Protein AF-A0A3D1QW12-F1 (afdb_monomer)

Sequence (58 aa):
MNDKPLRVLVAMGTRPEVIKMAPVVRALRQRPADFQTIVCATAQHRQMLDQALEVFDL

Foldseek 3Di:
DDQAADEDEAEEEALVSLVVCLVVLVVQVVCRSRYDYDYHYPPPPPPSVVVSCVVSVD

Solvent-accessible surface area (backbone atoms only — not comparable to full-atom values): 3420 Å² total; per-residue (Å²): 129,82,94,63,45,46,76,42,78,48,76,41,36,39,40,73,47,43,70,67,42,47,66,56,53,52,59,40,61,74,36,59,80,60,26,44,69,42,83,45,74,72,50,78,40,51,75,59,27,51,58,41,30,63,77,64,77,104

Structure (mmCIF, N/CA/C/O backbone):
data_AF-A0A3D1QW12-F1
#
_entry.id   AF-A0A3D1QW12-F1
#
loop_
_atom_site.group_PDB
_atom_site.id
_atom_site.type_symbol
_atom_site.label_atom_id
_atom_site.label_alt_id
_atom_site.label_comp_id
_atom_site.label_asym_id
_atom_site.label_entity_id
_atom_site.label_seq_id
_atom_site.pdbx_PDB_ins_code
_atom_site.Cartn_x
_atom_site.Cartn_y
_atom_site.Cartn_z
_atom_site.occupancy
_atom_site.B_iso_or_equiv
_atom_site.auth_seq_id
_atom_site.auth_comp_id
_atom_site.auth_asym_id
_atom_site.auth_atom_id
_atom_site.pdbx_PDB_model_num
ATOM 1 N N . MET A 1 1 ? 16.759 -20.026 -14.893 1.00 52.88 1 MET A N 1
ATOM 2 C CA . MET A 1 1 ? 16.458 -18.859 -14.031 1.00 52.88 1 MET A CA 1
ATOM 3 C C . MET A 1 1 ? 14.945 -18.756 -13.954 1.00 52.88 1 MET A C 1
ATOM 5 O O . MET A 1 1 ? 14.304 -19.098 -14.931 1.00 52.88 1 MET A O 1
ATOM 9 N N . ASN A 1 2 ? 14.374 -18.475 -12.785 1.00 59.34 2 ASN A N 1
ATOM 10 C CA . ASN A 1 2 ? 12.951 -18.701 -12.514 1.00 59.34 2 ASN A CA 1
ATOM 11 C C . ASN A 1 2 ? 12.070 -17.761 -13.372 1.00 59.34 2 ASN A C 1
ATOM 13 O O . ASN A 1 2 ? 12.058 -16.565 -13.113 1.00 59.34 2 ASN A O 1
ATOM 17 N N . ASP A 1 3 ? 11.329 -18.290 -14.354 1.00 78.19 3 ASP A N 1
ATOM 18 C CA . ASP A 1 3 ? 10.470 -17.535 -15.299 1.00 78.19 3 ASP A CA 1
ATOM 19 C C . ASP A 1 3 ? 9.208 -16.908 -14.663 1.00 78.19 3 ASP A C 1
ATOM 21 O O . ASP A 1 3 ? 8.259 -16.545 -15.357 1.00 78.19 3 ASP A O 1
ATOM 25 N N . LYS A 1 4 ? 9.134 -16.820 -13.330 1.00 88.00 4 LYS A N 1
ATOM 26 C CA . LYS A 1 4 ? 7.951 -16.316 -12.619 1.00 88.00 4 LYS A CA 1
ATOM 27 C C . LYS A 1 4 ? 8.260 -15.020 -11.872 1.00 88.00 4 LYS A C 1
ATOM 29 O O . LYS A 1 4 ? 9.272 -14.983 -11.168 1.00 88.00 4 LYS A O 1
ATOM 34 N N . PRO A 1 5 ? 7.358 -14.019 -11.939 1.00 94.5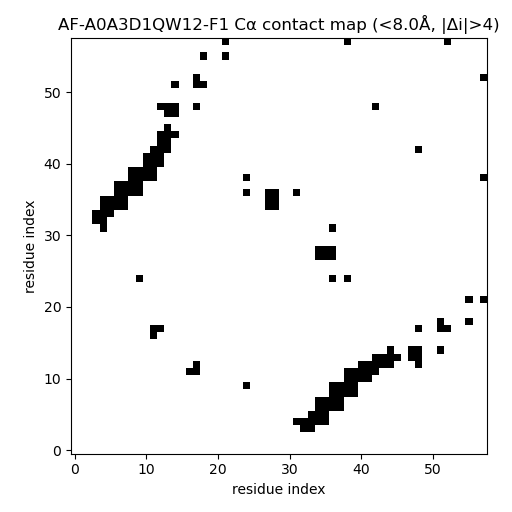6 5 PRO A N 1
ATOM 35 C CA . PRO A 1 5 ? 7.516 -12.773 -11.202 1.00 94.56 5 PRO A CA 1
ATOM 36 C C . PRO 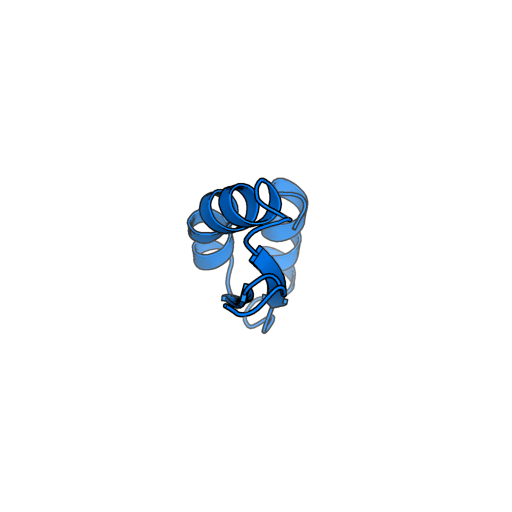A 1 5 ? 7.603 -13.044 -9.697 1.00 94.56 5 PRO A C 1
ATOM 38 O O . PRO A 1 5 ? 6.928 -13.933 -9.158 1.00 94.56 5 PRO A O 1
ATOM 41 N N . LEU A 1 6 ? 8.435 -12.269 -9.004 1.00 97.25 6 LEU A N 1
ATOM 42 C CA . LEU A 1 6 ? 8.612 -12.372 -7.564 1.00 97.25 6 LEU A CA 1
ATOM 43 C C . LEU A 1 6 ? 7.316 -11.967 -6.860 1.00 97.25 6 LEU A C 1
ATOM 45 O O . LEU A 1 6 ? 6.789 -10.875 -7.067 1.00 97.25 6 LEU A O 1
ATOM 49 N N . ARG A 1 7 ? 6.809 -12.832 -5.984 1.00 97.62 7 ARG A N 1
ATOM 50 C CA . ARG A 1 7 ? 5.644 -12.502 -5.161 1.00 97.62 7 ARG A CA 1
ATOM 51 C C . ARG A 1 7 ? 6.058 -11.600 -4.010 1.00 97.62 7 ARG A C 1
ATOM 53 O O . ARG A 1 7 ? 6.885 -11.993 -3.192 1.00 97.62 7 ARG A O 1
ATOM 60 N N . VAL A 1 8 ? 5.452 -10.419 -3.936 1.00 98.12 8 VAL A N 1
ATOM 61 C CA . VAL A 1 8 ? 5.720 -9.419 -2.897 1.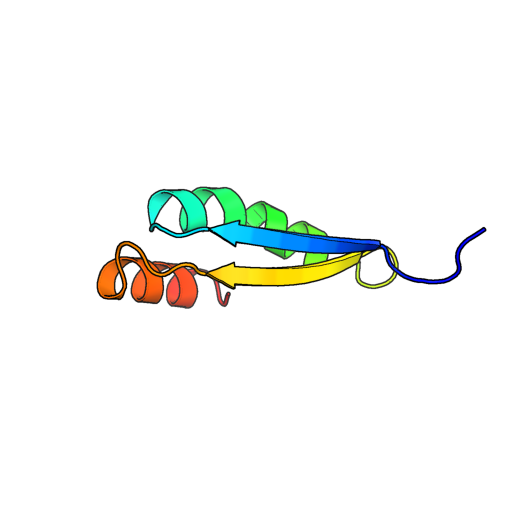00 98.12 8 VAL A CA 1
ATOM 62 C C . VAL A 1 8 ? 4.426 -9.123 -2.151 1.00 98.12 8 VAL A C 1
ATOM 64 O O . VAL A 1 8 ? 3.479 -8.606 -2.740 1.00 98.12 8 VAL A O 1
ATOM 67 N N . LEU A 1 9 ? 4.395 -9.445 -0.858 1.00 98.06 9 LEU A N 1
ATOM 68 C CA . LEU A 1 9 ? 3.305 -9.089 0.046 1.00 98.06 9 LEU A CA 1
ATOM 69 C C . LEU A 1 9 ? 3.646 -7.779 0.761 1.00 98.06 9 LEU A C 1
ATOM 71 O O . LEU A 1 9 ? 4.629 -7.713 1.496 1.00 98.06 9 LEU A O 1
ATOM 75 N N . VAL A 1 10 ? 2.818 -6.757 0.576 1.00 97.56 10 VAL A N 1
ATOM 76 C CA . VAL A 1 10 ? 2.907 -5.487 1.299 1.00 97.56 10 VAL A CA 1
ATOM 77 C C . VAL A 1 10 ? 1.848 -5.489 2.394 1.00 97.56 10 VAL A C 1
ATOM 79 O O . VAL A 1 10 ? 0.655 -5.432 2.101 1.00 97.56 10 VAL A O 1
ATOM 82 N N . ALA A 1 11 ? 2.286 -5.597 3.648 1.00 95.62 11 ALA A N 1
ATOM 83 C CA . ALA A 1 11 ? 1.416 -5.604 4.819 1.00 95.62 11 ALA A CA 1
ATOM 84 C C . ALA A 1 11 ? 1.383 -4.223 5.488 1.00 95.62 11 AL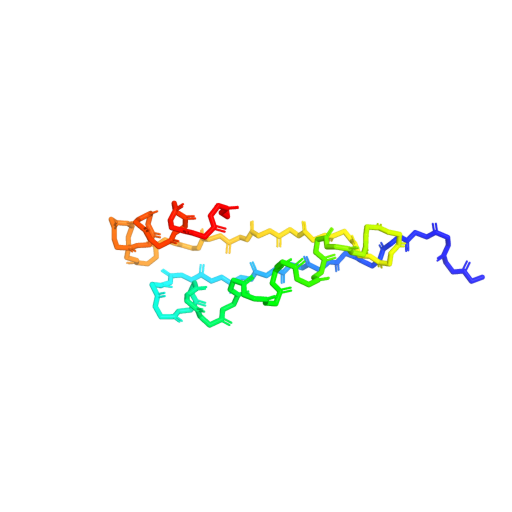A A C 1
ATOM 86 O O . ALA A 1 11 ? 2.426 -3.605 5.694 1.00 95.62 11 ALA A O 1
ATOM 87 N N . MET A 1 12 ? 0.185 -3.744 5.819 1.00 94.12 12 MET A N 1
ATOM 88 C CA . MET A 1 12 ? -0.052 -2.408 6.382 1.00 94.12 12 MET A CA 1
ATOM 89 C C . MET A 1 12 ? -1.362 -2.397 7.183 1.00 94.12 12 MET A C 1
ATOM 91 O O . MET A 1 12 ? -2.304 -3.096 6.837 1.00 94.12 12 MET A O 1
ATOM 95 N N . GLY A 1 13 ? -1.447 -1.650 8.280 1.00 91.00 13 GLY A N 1
ATOM 96 C CA . GLY A 1 13 ? -2.589 -1.682 9.207 1.00 91.00 13 GLY A CA 1
ATOM 97 C C . GLY A 1 13 ? -3.183 -0.321 9.556 1.00 91.00 13 GLY A C 1
ATOM 98 O O . GLY A 1 13 ? -4.277 -0.249 10.123 1.00 91.00 13 GLY A O 1
ATOM 99 N N . THR A 1 14 ? -2.482 0.759 9.217 1.00 90.88 14 THR A N 1
ATOM 100 C CA . THR A 1 14 ? -2.779 2.123 9.657 1.00 90.88 14 THR A CA 1
ATOM 101 C C . THR A 1 14 ? -2.62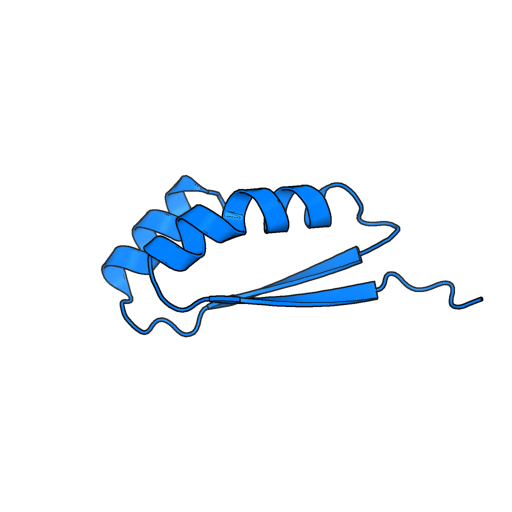9 3.138 8.523 1.00 90.88 14 THR A C 1
ATOM 103 O O . THR A 1 14 ? -1.894 2.937 7.558 1.00 90.88 14 THR A O 1
ATOM 106 N N . ARG A 1 15 ? -3.287 4.293 8.661 1.00 92.75 15 ARG A N 1
ATOM 107 C CA . ARG A 1 15 ? -3.194 5.401 7.697 1.00 92.75 15 ARG A CA 1
ATOM 108 C C . ARG A 1 15 ? -1.754 5.887 7.433 1.00 92.75 15 ARG A C 1
ATOM 110 O O . ARG A 1 15 ? -1.417 6.056 6.262 1.00 92.75 15 ARG A O 1
ATOM 117 N N . PRO A 1 16 ? -0.878 6.097 8.441 1.00 94.19 16 PRO A N 1
ATOM 118 C CA . PRO A 1 16 ? 0.511 6.485 8.180 1.00 94.19 16 PRO A CA 1
ATOM 119 C C . PRO A 1 16 ? 1.297 5.452 7.365 1.00 94.19 16 PRO A C 1
ATOM 121 O O . PRO A 1 16 ? 2.154 5.837 6.571 1.00 94.19 16 PRO A O 1
ATOM 124 N N . GLU A 1 17 ? 1.009 4.160 7.539 1.00 95.62 17 GLU A N 1
ATOM 125 C CA . GLU A 1 17 ? 1.629 3.098 6.740 1.00 95.62 17 GLU A CA 1
ATOM 126 C C . GLU A 1 17 ? 1.146 3.151 5.291 1.00 95.62 17 GLU A C 1
ATOM 128 O O . GLU A 1 17 ? 1.981 3.113 4.393 1.00 95.62 17 GLU A O 1
ATOM 133 N N . VAL A 1 18 ? -0.160 3.344 5.049 1.00 95.38 18 VAL A N 1
ATOM 134 C CA . VAL A 1 18 ? -0.712 3.529 3.690 1.00 95.38 18 VAL A CA 1
ATOM 135 C C . VAL A 1 18 ? -0.016 4.678 2.968 1.00 95.38 18 VAL A C 1
ATOM 137 O O . VAL A 1 18 ? 0.486 4.498 1.863 1.00 95.38 18 VAL A O 1
ATOM 140 N N . ILE A 1 19 ? 0.066 5.846 3.616 1.00 95.44 19 ILE A N 1
ATOM 141 C CA . ILE A 1 19 ? 0.656 7.060 3.031 1.00 95.44 19 ILE A CA 1
ATOM 142 C C . ILE A 1 19 ? 2.114 6.816 2.618 1.00 95.44 19 ILE A C 1
ATOM 144 O O . ILE A 1 19 ? 2.544 7.267 1.558 1.00 95.44 19 ILE A O 1
ATOM 148 N N . LYS A 1 20 ? 2.880 6.092 3.443 1.00 96.31 20 LYS A N 1
ATOM 149 C CA . LYS A 1 20 ? 4.295 5.795 3.176 1.00 96.31 20 LYS A CA 1
ATOM 150 C C . LYS A 1 20 ? 4.485 4.686 2.141 1.00 96.31 20 LYS A C 1
ATOM 152 O O . LYS A 1 20 ? 5.439 4.744 1.370 1.00 96.31 20 LYS A O 1
ATOM 157 N N . MET A 1 21 ? 3.602 3.688 2.121 1.00 97.56 21 MET A N 1
ATOM 158 C CA . MET A 1 21 ? 3.753 2.500 1.277 1.00 97.56 21 MET A CA 1
ATOM 159 C C . MET A 1 21 ? 3.104 2.635 -0.098 1.00 97.56 21 MET A C 1
ATOM 161 O O . MET A 1 21 ? 3.531 1.944 -1.023 1.00 97.56 21 MET A O 1
ATOM 165 N N . ALA A 1 22 ? 2.145 3.543 -0.288 1.00 97.00 22 ALA A N 1
ATOM 166 C CA . ALA A 1 22 ? 1.486 3.731 -1.578 1.00 97.00 22 ALA A CA 1
ATOM 167 C C . ALA A 1 22 ? 2.452 3.986 -2.756 1.00 97.00 22 ALA A C 1
ATOM 169 O O . ALA A 1 22 ? 2.306 3.322 -3.789 1.00 97.00 22 ALA A O 1
ATOM 170 N N . PRO A 1 23 ? 3.497 4.835 -2.633 1.00 97.62 23 PRO A N 1
ATOM 171 C CA . PRO A 1 23 ? 4.477 5.004 -3.707 1.00 97.62 23 PRO A CA 1
ATOM 172 C C . PRO A 1 23 ? 5.239 3.713 -4.044 1.00 97.62 23 PRO A C 1
ATOM 174 O O . PRO A 1 23 ? 5.518 3.455 -5.215 1.00 97.62 23 PRO A O 1
ATOM 177 N N . VAL A 1 24 ? 5.542 2.884 -3.038 1.00 98.00 24 VAL A N 1
ATOM 178 C CA . VAL A 1 24 ? 6.238 1.598 -3.211 1.00 98.00 24 VAL A CA 1
ATOM 179 C C . VAL A 1 24 ? 5.333 0.588 -3.910 1.00 98.00 24 VAL A C 1
ATOM 181 O O . VAL A 1 24 ? 5.753 -0.029 -4.887 1.00 98.00 24 VAL A O 1
ATOM 184 N N . VAL A 1 25 ? 4.076 0.460 -3.472 1.00 98.06 25 VAL A N 1
ATOM 185 C CA . VAL A 1 25 ? 3.090 -0.424 -4.115 1.00 98.06 25 VAL A CA 1
ATOM 186 C C . VAL A 1 25 ? 2.914 -0.050 -5.585 1.00 98.06 25 VAL A C 1
ATOM 188 O O . VAL A 1 25 ? 2.930 -0.928 -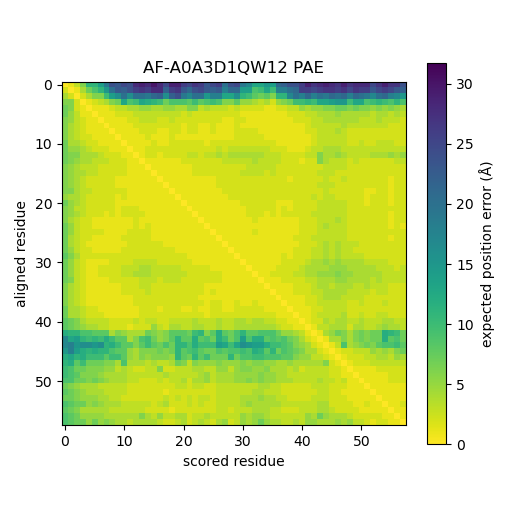6.447 1.00 98.06 25 VAL A O 1
ATOM 191 N N . ARG A 1 26 ? 2.820 1.249 -5.892 1.00 97.81 26 ARG A N 1
ATOM 192 C CA . ARG A 1 26 ? 2.711 1.733 -7.272 1.00 97.81 26 ARG A CA 1
ATOM 193 C C . ARG A 1 26 ? 3.937 1.367 -8.109 1.00 97.81 26 ARG A C 1
ATOM 195 O O . ARG A 1 26 ? 3.776 0.890 -9.227 1.00 97.81 26 ARG A O 1
ATOM 202 N N . ALA A 1 27 ? 5.145 1.546 -7.575 1.00 98.19 27 ALA A N 1
ATOM 203 C CA . ALA A 1 27 ? 6.378 1.193 -8.279 1.00 98.19 27 ALA A CA 1
ATOM 204 C C . ALA A 1 27 ? 6.486 -0.317 -8.564 1.00 98.19 27 ALA A C 1
ATOM 206 O O . ALA A 1 27 ? 6.948 -0.705 -9.636 1.00 98.19 27 ALA A O 1
ATOM 207 N N . LEU A 1 28 ? 6.026 -1.167 -7.639 1.00 98.06 28 LEU A N 1
ATOM 208 C CA . LEU A 1 28 ? 5.984 -2.618 -7.840 1.00 98.06 28 LEU A CA 1
ATOM 209 C C . LEU A 1 28 ? 4.940 -3.011 -8.897 1.00 98.06 28 LEU A C 1
ATOM 211 O O . LEU A 1 28 ? 5.262 -3.748 -9.827 1.00 98.06 28 LEU A O 1
ATOM 215 N N . ARG A 1 29 ? 3.719 -2.457 -8.813 1.00 96.88 29 ARG A N 1
ATOM 216 C CA . ARG A 1 29 ? 2.635 -2.702 -9.786 1.00 96.88 29 ARG A CA 1
ATOM 217 C C . ARG A 1 29 ? 2.998 -2.245 -11.211 1.00 96.88 29 ARG A C 1
ATOM 219 O O . ARG A 1 29 ? 2.489 -2.813 -12.169 1.00 96.88 29 ARG A O 1
ATOM 226 N N . GLN A 1 30 ? 3.901 -1.270 -11.370 1.00 97.81 30 GLN A N 1
ATOM 227 C CA . GLN A 1 30 ? 4.417 -0.820 -12.675 1.00 97.81 30 GLN A CA 1
ATOM 228 C C . GLN A 1 30 ? 5.396 -1.803 -13.342 1.00 97.81 30 GLN A C 1
ATOM 230 O O . GLN A 1 30 ? 5.734 -1.618 -14.510 1.00 97.81 30 GLN A O 1
ATOM 235 N N . ARG A 1 31 ? 5.855 -2.842 -12.634 1.00 97.44 31 ARG A N 1
ATOM 236 C CA . ARG A 1 31 ? 6.797 -3.849 -13.147 1.00 97.44 31 ARG A CA 1
ATOM 237 C C . ARG A 1 31 ? 6.213 -5.266 -13.020 1.00 97.44 31 ARG A C 1
ATOM 239 O O . ARG A 1 31 ? 6.774 -6.098 -12.309 1.00 97.44 31 ARG A O 1
ATOM 246 N N . PRO A 1 32 ? 5.095 -5.574 -13.704 1.00 96.12 32 PRO A N 1
ATOM 247 C CA . PRO A 1 32 ? 4.386 -6.847 -13.543 1.00 96.12 32 PRO A CA 1
ATOM 248 C C . PRO A 1 32 ? 5.170 -8.073 -14.044 1.00 96.12 32 PRO A C 1
ATOM 250 O O . PRO A 1 32 ? 4.889 -9.190 -13.618 1.00 96.12 32 PRO A O 1
ATOM 253 N N . ALA A 1 33 ? 6.155 -7.878 -14.930 1.00 95.75 33 ALA A N 1
ATOM 254 C CA . ALA A 1 33 ? 7.069 -8.941 -15.357 1.00 95.75 33 ALA A CA 1
ATOM 255 C C . ALA A 1 33 ? 8.035 -9.363 -14.234 1.00 95.75 33 ALA A C 1
ATOM 257 O O . ALA A 1 33 ? 8.411 -10.530 -14.150 1.00 95.75 33 ALA A O 1
ATOM 258 N N . ASP A 1 34 ? 8.385 -8.425 -13.349 1.00 96.38 34 ASP A N 1
ATOM 259 C CA . ASP A 1 34 ? 9.328 -8.643 -12.254 1.00 96.38 34 ASP A CA 1
ATOM 260 C C . ASP A 1 34 ? 8.607 -9.004 -10.950 1.00 96.38 34 ASP A C 1
ATOM 262 O O . ASP A 1 34 ? 9.113 -9.809 -10.165 1.00 96.38 34 ASP A O 1
ATOM 266 N N . PHE A 1 35 ? 7.424 -8.422 -10.707 1.00 97.75 35 PHE A N 1
ATOM 267 C CA . PHE A 1 35 ? 6.722 -8.513 -9.429 1.00 97.75 35 PHE A CA 1
ATOM 268 C C . PHE A 1 35 ? 5.238 -8.846 -9.569 1.00 97.75 35 PHE A C 1
ATOM 270 O O . PHE A 1 35 ? 4.474 -8.180 -10.263 1.00 97.75 35 PHE A O 1
ATOM 277 N N . GLN A 1 36 ? 4.802 -9.815 -8.769 1.00 97.69 36 GLN A N 1
ATOM 278 C CA . GLN A 1 36 ? 3.404 -10.035 -8.432 1.00 97.69 36 GLN A CA 1
ATOM 279 C C . GLN A 1 36 ? 3.138 -9.388 -7.066 1.00 97.69 36 GLN A C 1
ATOM 281 O O . GLN A 1 36 ? 3.451 -9.963 -6.021 1.00 97.69 36 GLN A O 1
ATOM 286 N N . THR A 1 37 ? 2.587 -8.174 -7.070 1.00 98.00 37 THR A N 1
ATOM 287 C CA . THR A 1 37 ? 2.329 -7.393 -5.850 1.00 98.00 37 THR A CA 1
ATOM 288 C C . THR A 1 37 ? 0.979 -7.739 -5.233 1.00 98.00 37 THR A C 1
ATOM 290 O O . THR A 1 37 ? -0.051 -7.660 -5.897 1.00 98.00 37 THR A O 1
ATOM 293 N N . ILE A 1 38 ? 0.976 -8.071 -3.945 1.00 97.69 38 ILE A N 1
ATOM 294 C CA . ILE A 1 38 ? -0.217 -8.348 -3.142 1.00 97.69 38 ILE A CA 1
ATOM 295 C C . ILE A 1 38 ? -0.237 -7.340 -1.993 1.00 97.69 38 ILE A C 1
ATOM 297 O O . ILE A 1 38 ? 0.757 -7.202 -1.283 1.00 97.69 38 ILE A O 1
ATOM 301 N N . VAL A 1 39 ? -1.355 -6.645 -1.800 1.00 96.19 39 VAL A N 1
ATOM 302 C CA . VAL A 1 39 ? -1.557 -5.736 -0.662 1.00 96.19 39 VAL A CA 1
ATOM 303 C C . VAL A 1 39 ? -2.416 -6.454 0.374 1.00 96.19 39 VAL A C 1
ATOM 305 O O . VAL A 1 39 ? -3.455 -7.016 0.036 1.00 96.19 39 VAL A O 1
ATOM 308 N N . CYS A 1 40 ? -1.969 -6.466 1.627 1.00 94.81 40 CYS A N 1
ATOM 309 C CA . CYS A 1 40 ? -2.706 -7.023 2.754 1.00 94.81 40 CYS A CA 1
ATOM 310 C C . CYS A 1 40 ? -2.875 -5.949 3.823 1.00 94.81 40 CYS A C 1
ATOM 312 O O . CYS A 1 40 ? -1.894 -5.406 4.337 1.00 94.81 40 CYS A O 1
ATOM 314 N N . ALA A 1 41 ? -4.131 -5.657 4.150 1.00 91.62 41 ALA A N 1
ATOM 315 C CA . ALA A 1 41 ? -4.475 -4.644 5.124 1.00 91.62 41 ALA A CA 1
ATOM 316 C C . ALA A 1 41 ? -5.007 -5.293 6.412 1.00 91.62 41 ALA A C 1
ATOM 318 O O . ALA A 1 41 ? -6.017 -5.991 6.377 1.00 91.62 41 ALA A O 1
ATOM 319 N N . THR A 1 42 ? -4.346 -5.079 7.556 1.00 91.12 42 THR A N 1
ATOM 320 C CA . THR A 1 42 ? -4.756 -5.694 8.841 1.00 91.12 42 THR A CA 1
ATOM 321 C C . THR A 1 42 ? -5.890 -4.943 9.545 1.00 91.12 42 THR A C 1
ATOM 323 O O . THR A 1 42 ? -6.462 -5.459 10.500 1.00 91.12 42 THR A O 1
ATOM 326 N N . ALA A 1 43 ? -6.234 -3.740 9.073 1.00 83.44 43 ALA A N 1
ATOM 327 C CA . ALA A 1 43 ? -7.350 -2.929 9.562 1.00 83.44 43 ALA A CA 1
ATOM 328 C C . ALA A 1 43 ? -7.351 -2.618 11.069 1.00 83.44 43 ALA A C 1
ATOM 330 O O . ALA A 1 43 ? -8.411 -2.556 11.689 1.00 83.44 43 ALA A O 1
ATOM 331 N N . GLN A 1 44 ? -6.180 -2.319 11.645 1.00 74.69 44 GLN A N 1
ATOM 332 C CA . GLN A 1 44 ? -6.068 -1.883 13.046 1.00 74.69 44 GLN A CA 1
ATOM 333 C C . GLN A 1 44 ? -6.869 -0.595 13.325 1.00 74.69 44 GLN A C 1
ATOM 335 O O . GLN A 1 44 ? -7.410 -0.435 14.415 1.00 74.69 44 GLN A O 1
ATOM 340 N N . HIS A 1 45 ? -7.002 0.288 12.324 1.00 75.75 45 HIS A N 1
ATOM 341 C CA . HIS A 1 45 ? -7.863 1.480 12.356 1.00 75.75 45 HIS A CA 1
ATOM 342 C C . HIS A 1 45 ? -8.742 1.580 11.098 1.00 75.75 45 HIS A C 1
ATOM 344 O O . HIS A 1 45 ? -8.458 2.375 10.203 1.00 75.75 45 HIS A O 1
ATOM 350 N N . ARG A 1 46 ? -9.816 0.784 11.023 1.00 79.62 46 ARG A N 1
ATOM 351 C CA . ARG A 1 46 ? -10.608 0.560 9.796 1.00 79.62 46 ARG A CA 1
ATOM 352 C C . ARG A 1 46 ? -11.064 1.826 9.053 1.00 79.62 46 ARG A C 1
ATOM 354 O O . ARG A 1 46 ? -10.647 2.026 7.924 1.00 79.62 46 ARG A O 1
ATOM 361 N N . GLN A 1 47 ? -11.810 2.735 9.687 1.00 81.00 47 GLN A N 1
ATOM 362 C CA . GLN A 1 47 ? -12.321 3.940 9.003 1.00 81.00 47 GLN A CA 1
ATOM 363 C C . GLN A 1 47 ? -11.218 4.855 8.443 1.00 81.00 47 GLN A C 1
ATOM 365 O O . GLN A 1 47 ? -11.341 5.369 7.336 1.00 81.00 47 GLN A O 1
ATOM 370 N N . MET A 1 48 ? -10.137 5.077 9.198 1.00 78.69 48 MET A N 1
ATOM 371 C CA . MET A 1 48 ? -9.035 5.937 8.742 1.00 78.69 48 MET A CA 1
ATOM 372 C C . MET A 1 48 ? -8.148 5.252 7.702 1.00 78.69 48 MET A C 1
ATOM 374 O O . MET A 1 48 ? -7.533 5.928 6.878 1.00 78.69 48 MET A O 1
ATOM 378 N N . LEU A 1 49 ? -8.049 3.927 7.771 1.00 85.12 49 LEU A N 1
ATOM 379 C CA . LEU A 1 49 ? -7.357 3.113 6.786 1.00 85.12 49 LEU A CA 1
ATOM 380 C C . LEU A 1 49 ? -8.102 3.140 5.449 1.00 85.12 49 LEU A C 1
ATOM 382 O O . LEU A 1 49 ? -7.468 3.410 4.436 1.00 85.12 49 LEU A O 1
ATOM 386 N N . ASP A 1 50 ? -9.420 2.935 5.461 1.00 86.06 50 ASP A N 1
ATOM 387 C CA . ASP A 1 50 ? -10.249 2.903 4.252 1.00 86.06 50 ASP A CA 1
ATOM 388 C C . ASP A 1 50 ? -10.150 4.233 3.483 1.00 86.06 50 ASP A C 1
ATOM 390 O O . ASP A 1 50 ? -9.879 4.233 2.286 1.00 86.06 50 ASP A O 1
ATOM 394 N N . GLN A 1 51 ? -10.217 5.369 4.193 1.00 88.31 51 GLN A N 1
ATOM 395 C CA . GLN A 1 51 ? -9.994 6.699 3.603 1.00 88.31 51 GLN A CA 1
ATOM 396 C C . GLN A 1 51 ? -8.631 6.819 2.912 1.00 88.31 51 GLN A C 1
ATOM 398 O O . GLN A 1 51 ? -8.499 7.466 1.879 1.00 88.31 51 GLN A O 1
ATOM 403 N N . ALA A 1 52 ? -7.586 6.244 3.506 1.00 89.06 52 ALA A N 1
ATOM 404 C CA . ALA A 1 52 ? -6.254 6.313 2.932 1.00 89.06 52 ALA A CA 1
ATOM 405 C C . ALA A 1 52 ? -6.116 5.380 1.720 1.00 89.06 52 ALA A C 1
ATOM 407 O O . ALA A 1 52 ? -5.510 5.780 0.733 1.00 89.06 52 ALA A O 1
ATOM 408 N N . LEU A 1 53 ? -6.674 4.167 1.778 1.00 90.00 53 LEU A N 1
ATOM 409 C CA . LEU A 1 53 ? -6.678 3.228 0.652 1.00 90.00 53 LEU A CA 1
ATOM 410 C C . LEU A 1 53 ? -7.403 3.825 -0.561 1.00 90.00 53 LEU A C 1
ATOM 412 O O . LEU A 1 53 ? -6.862 3.782 -1.662 1.00 90.00 53 LEU A O 1
ATOM 416 N N . GLU A 1 54 ? -8.551 4.472 -0.343 1.00 92.94 54 GLU A N 1
ATOM 417 C CA . GLU A 1 54 ? -9.320 5.159 -1.389 1.00 92.94 54 GLU A CA 1
ATOM 418 C C . GLU A 1 54 ? -8.519 6.295 -2.046 1.00 92.94 54 GLU A C 1
ATOM 420 O O . GLU A 1 54 ? -8.454 6.383 -3.269 1.00 92.94 54 GLU A O 1
ATOM 425 N N . VAL A 1 55 ? -7.828 7.125 -1.252 1.00 93.94 55 VAL A N 1
ATOM 426 C CA . VAL A 1 55 ? -6.989 8.226 -1.768 1.00 93.94 55 VAL A CA 1
ATOM 427 C C . VAL A 1 55 ? -5.864 7.732 -2.686 1.00 93.94 55 VAL A C 1
ATOM 429 O O . VAL A 1 55 ? -5.449 8.460 -3.590 1.00 93.94 55 VAL A O 1
ATOM 432 N N . PHE A 1 56 ? -5.344 6.525 -2.455 1.00 92.75 56 PHE A N 1
ATOM 433 C CA . PHE A 1 56 ? -4.214 5.972 -3.205 1.00 92.75 56 PHE A CA 1
ATOM 434 C C . PHE A 1 56 ? -4.588 4.856 -4.191 1.00 92.75 56 PHE A C 1
ATOM 436 O O . PHE A 1 56 ? -3.677 4.309 -4.815 1.00 92.75 56 PHE A O 1
ATOM 443 N N . ASP A 1 57 ? -5.880 4.551 -4.353 1.00 91.88 57 ASP A N 1
ATOM 444 C CA . ASP A 1 57 ? -6.394 3.487 -5.230 1.00 91.88 57 ASP A CA 1
ATOM 445 C C . ASP A 1 57 ? -5.737 2.113 -4.945 1.00 91.88 57 ASP A C 1
ATOM 447 O O . ASP A 1 57 ? -5.162 1.447 -5.820 1.00 91.88 57 ASP A O 1
ATOM 451 N N . LEU A 1 58 ? -5.722 1.727 -3.659 1.00 87.94 58 LEU A N 1
ATOM 452 C CA . LEU A 1 58 ? -5.043 0.522 -3.158 1.00 87.94 58 LEU A CA 1
ATOM 453 C C . LEU A 1 58 ? -5.960 -0.616 -2.737 1.00 87.94 58 LEU A C 1
ATOM 455 O O . LEU A 1 58 ? -6.929 -0.364 -1.991 1.00 87.94 58 LEU A O 1
#

Secondary structure (DSSP, 8-state):
---SPEEEEEEE-SHHHHHHHHHHHHHHHT-TTTEEEEEEE--TTHHHHHHHHHHHT-

Nearest PDB structures (foldseek):
  8ahf-assembly1_B-2  TM=8.745E-01  e=2.536E-04  Bacillus anthracis
  1i6a-assembly1_A  TM=4.834E-01  e=2.507E-01  Escherichia coli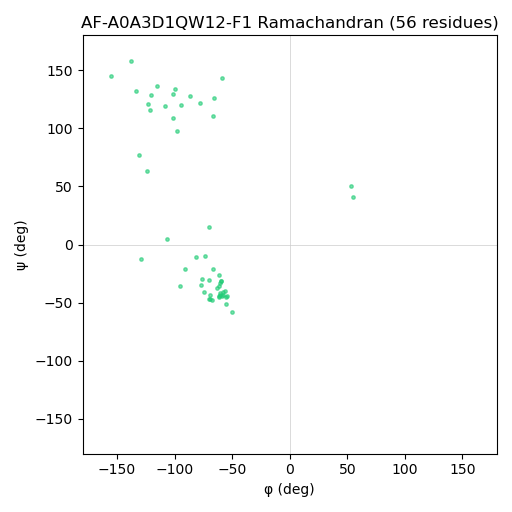
  4rxu-assembly1_A  TM=4.953E-01  e=9.821E-01  Chloroflexus aurantiacus J-10-fl
  3hhg-assembly1_D  TM=4.770E-01  e=1.944E+00  Neisseria meningitidis serogroup B
  6g4r-assembly1_A  TM=3.871E-01  e=2.229E+00  Corynebacterium glutamicum

Radius of gyration: 12.47 Å; Cα contacts (8 Å, |Δi|>4): 74; chains: 1; bou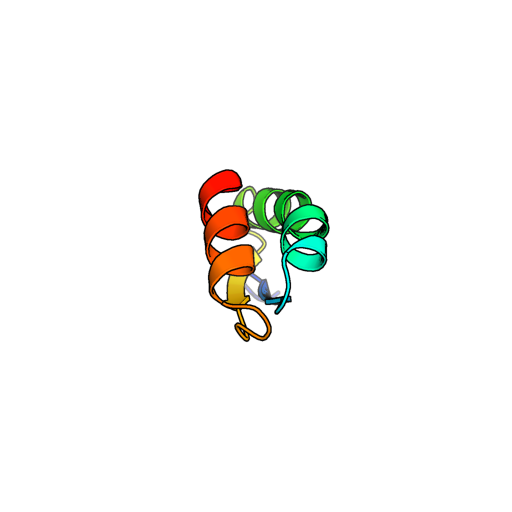nding box: 29×27×28 Å

Mean predicted aligned error: 3.88 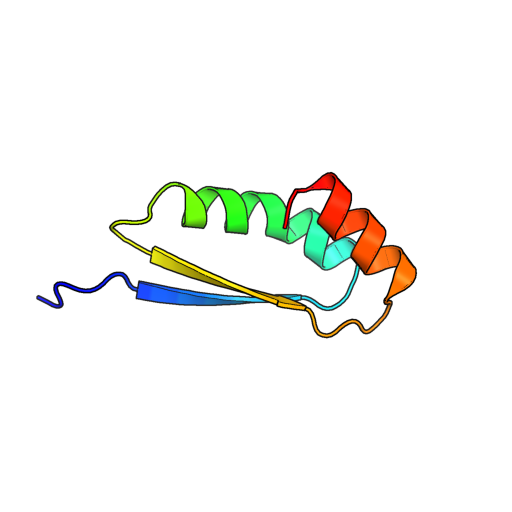Å

pLDDT: mean 91.41, std 9.12, range [52.88, 98.19]